Protein AF-A0A959P274-F1 (afdb_monomer_lite)

Foldseek 3Di:
DVVVVVVVVVVVVVVVVVPPPPPPPVPPPVPPDDPLPDDDDDDQDDDPDDPPPDDPVLVCVVVVLLVVLQVQLVVCSVVVHDNVVSVVSSLVSSLPDPSGDHPD

Secondary structure (DSSP, 8-state):
-HHHHHHHHHHHHHHHHTT-----------TT----S------S--SS--TTSS-HHHHHHHHHHHHHHHHHHHHHHHTT--HHHHHHHHHHHHHT-TTSSS--

Sequence (104 aa):
MTKFYLAIFLLSILLLTSCVKEIKNNDSVDSKNRVNEYALVIHGGAGNIYKGRYTEEQEKLYIDKLSEALNLGKEILASGGTSVDAVETVIRVLEDSPLFNAGK

Structure (mmCIF, N/CA/C/O backbone):
data_AF-A0A959P274-F1
#
_entry.id   AF-A0A959P274-F1
#
loop_
_atom_site.group_PDB
_atom_site.id
_atom_site.type_symbol
_atom_site.label_atom_id
_atom_site.label_alt_id
_atom_site.label_comp_id
_atom_site.label_asym_id
_atom_site.label_entity_id
_atom_site.label_seq_id
_atom_site.pdbx_PDB_ins_code
_atom_site.Cartn_x
_atom_site.Cartn_y
_atom_site.Cartn_z
_atom_site.occupancy
_atom_site.B_iso_or_equiv
_atom_site.auth_seq_id
_atom_site.auth_comp_id
_atom_site.auth_asym_id
_atom_site.auth_atom_id
_atom_site.pdbx_PDB_model_num
ATOM 1 N N . MET A 1 1 ? -41.710 23.401 59.866 1.00 70.94 1 MET A N 1
ATOM 2 C CA . MET A 1 1 ? -41.986 22.386 58.824 1.00 70.94 1 MET A CA 1
ATOM 3 C C . MET A 1 1 ? -41.427 22.834 57.471 1.00 70.94 1 MET A C 1
ATOM 5 O O . MET A 1 1 ? -40.468 22.236 57.016 1.00 70.94 1 MET A O 1
ATOM 9 N N . THR A 1 2 ? -41.895 23.938 56.879 1.00 73.56 2 THR A N 1
ATOM 10 C CA . THR A 1 2 ? -41.425 24.445 55.564 1.00 73.56 2 THR A CA 1
ATOM 11 C C . THR A 1 2 ? -39.925 24.768 55.488 1.00 73.56 2 THR A C 1
ATOM 13 O O . THR A 1 2 ? -39.268 24.404 54.519 1.00 73.56 2 THR A O 1
ATOM 16 N N . LYS A 1 3 ? -39.345 25.365 56.540 1.00 74.94 3 LYS A N 1
ATOM 17 C CA . LYS A 1 3 ? -37.896 25.650 56.619 1.00 74.94 3 LYS A CA 1
ATOM 18 C C . LYS A 1 3 ? -37.016 24.389 56.619 1.00 74.94 3 LYS A C 1
ATOM 20 O O . LYS A 1 3 ? -35.885 24.444 56.157 1.00 74.94 3 LYS A O 1
ATOM 25 N N . PHE A 1 4 ? -37.541 23.263 57.106 1.00 84.94 4 PHE A N 1
ATOM 26 C CA . PHE A 1 4 ? -36.825 21.984 57.136 1.00 84.94 4 PHE A CA 1
ATOM 27 C C . PHE A 1 4 ? -36.778 21.345 55.741 1.00 84.94 4 PHE A C 1
ATOM 29 O O . PHE A 1 4 ? -35.718 20.930 55.286 1.00 84.94 4 PHE A O 1
ATOM 36 N N . TYR A 1 5 ? -37.898 21.376 55.012 1.00 84.69 5 TYR A N 1
ATOM 37 C CA . TYR A 1 5 ? -37.948 20.917 53.620 1.00 84.69 5 TYR A CA 1
ATOM 38 C C . TYR A 1 5 ? -37.110 21.788 52.676 1.00 84.69 5 TYR A C 1
ATOM 40 O O . TYR A 1 5 ? -36.471 21.256 51.773 1.00 84.69 5 TYR A O 1
ATOM 48 N N . LEU A 1 6 ? -37.032 23.102 52.916 1.00 85.00 6 LEU A N 1
ATOM 49 C CA . LEU A 1 6 ? -36.171 23.997 52.134 1.00 85.00 6 LEU A CA 1
ATOM 50 C C . LEU A 1 6 ? -34.677 23.688 52.335 1.00 85.00 6 LEU A C 1
ATOM 52 O O . LEU A 1 6 ? -33.908 23.736 51.379 1.00 85.00 6 LEU A O 1
ATOM 56 N N . ALA A 1 7 ? -34.276 23.322 53.557 1.00 85.19 7 ALA A N 1
ATOM 57 C CA . ALA A 1 7 ? -32.906 22.907 53.855 1.00 85.19 7 ALA A CA 1
ATOM 58 C C . ALA A 1 7 ? -32.550 21.563 53.195 1.00 85.19 7 ALA A C 1
ATOM 60 O O . ALA A 1 7 ? -31.466 21.433 52.633 1.00 85.19 7 ALA A O 1
ATOM 61 N N . ILE A 1 8 ? -33.471 20.593 53.195 1.00 84.12 8 ILE A N 1
ATOM 62 C CA . ILE A 1 8 ? -33.285 19.306 52.500 1.00 84.12 8 ILE A CA 1
ATOM 63 C C . ILE A 1 8 ? -33.194 19.513 50.984 1.00 84.12 8 ILE A C 1
ATOM 65 O O . ILE A 1 8 ? -32.337 18.921 50.331 1.00 84.12 8 ILE A O 1
ATOM 69 N N . PHE A 1 9 ? -34.028 20.393 50.424 1.00 86.88 9 PHE A N 1
ATOM 70 C CA . PHE A 1 9 ? -33.996 20.722 49.001 1.00 86.88 9 PHE A CA 1
ATOM 71 C C . PHE A 1 9 ? -32.671 21.395 48.602 1.00 86.88 9 PHE A C 1
ATOM 73 O O . PHE A 1 9 ? -32.027 20.960 47.649 1.00 86.88 9 PHE A O 1
ATOM 80 N N . LEU A 1 10 ? -32.191 22.372 49.380 1.00 86.06 10 LEU A N 1
ATOM 81 C CA . LEU A 1 10 ? -30.884 23.008 49.156 1.00 86.06 10 LEU A CA 1
ATOM 82 C C . LEU A 1 10 ? -29.710 22.025 49.301 1.00 86.06 10 LEU A C 1
ATOM 84 O O . LEU A 1 10 ? -28.776 22.072 48.502 1.00 86.06 10 LEU A O 1
ATOM 88 N N . LEU A 1 11 ? -29.772 21.097 50.262 1.00 83.81 11 LEU A N 1
ATOM 89 C CA . LEU A 1 11 ? -28.753 20.059 50.445 1.00 83.81 11 LEU A CA 1
ATOM 90 C C . LEU A 1 11 ? -28.744 19.052 49.283 1.00 83.81 11 LEU A C 1
ATOM 92 O O . LEU A 1 11 ? -27.678 18.622 48.851 1.00 83.81 11 LEU A O 1
ATOM 96 N N . SER A 1 12 ? -29.916 18.722 48.729 1.00 80.12 12 SER A N 1
ATOM 97 C CA . SER A 1 12 ? -30.028 17.848 47.554 1.00 80.12 12 SER A CA 1
ATOM 98 C C . SER A 1 12 ? -29.451 18.486 46.286 1.00 80.12 12 SER A C 1
ATOM 100 O O . SER A 1 12 ? -28.757 17.814 45.528 1.00 80.12 12 SER A O 1
ATOM 102 N N . ILE A 1 13 ? -29.641 19.797 46.097 1.00 81.56 13 ILE A N 1
ATOM 103 C CA . ILE A 1 13 ? -29.039 20.551 44.987 1.00 81.56 13 ILE A CA 1
ATOM 104 C C . ILE A 1 13 ? -27.512 20.587 45.129 1.00 81.56 13 ILE A C 1
ATOM 106 O O . ILE A 1 13 ? -26.806 20.378 44.146 1.00 81.56 13 ILE A O 1
ATOM 110 N N . LEU A 1 14 ? -26.997 20.779 46.349 1.00 78.12 14 LEU A N 1
ATOM 111 C CA . LEU A 1 14 ? -25.557 20.786 46.629 1.00 78.12 14 LEU A CA 1
ATOM 112 C C . LEU A 1 14 ? -24.895 19.413 46.392 1.00 78.12 14 LEU A C 1
ATOM 114 O O . LEU A 1 14 ? -23.756 19.341 45.937 1.00 78.12 14 LEU A O 1
ATOM 118 N N . LEU A 1 15 ? -25.611 18.315 46.662 1.00 74.69 15 LEU A N 1
ATOM 119 C CA . LEU A 1 15 ? -25.141 16.954 46.373 1.00 74.69 15 LEU A CA 1
ATOM 120 C C . LEU A 1 15 ? -25.151 16.639 44.867 1.00 74.69 15 LEU A C 1
ATOM 122 O O . LEU A 1 15 ? -24.263 15.936 44.386 1.00 74.69 15 LEU A O 1
ATOM 126 N N . LEU A 1 16 ? -26.112 17.185 44.115 1.00 70.50 16 LEU A N 1
ATOM 127 C CA . LEU A 1 16 ? -26.208 16.998 42.662 1.00 70.50 16 LEU A CA 1
ATOM 128 C C . LEU A 1 16 ? -25.146 17.796 41.885 1.00 70.50 16 LEU A C 1
ATOM 130 O O . LEU A 1 16 ? -24.667 17.321 40.857 1.00 70.50 16 LEU A O 1
ATOM 134 N N . THR A 1 17 ? -24.715 18.963 42.375 1.00 64.12 17 THR A N 1
ATOM 135 C CA . THR A 1 17 ? -23.646 19.750 41.727 1.00 64.12 17 THR A CA 1
ATOM 136 C C . THR A 1 17 ? -22.248 19.175 41.955 1.00 64.12 17 THR A C 1
ATOM 138 O O . THR A 1 17 ? -21.367 19.366 41.118 1.00 64.12 17 THR A O 1
ATOM 141 N N . SER A 1 18 ? -22.039 18.392 43.019 1.00 58.34 18 SER A N 1
ATOM 142 C CA . SER A 1 18 ? -20.754 17.730 43.291 1.00 58.34 18 SER A CA 1
ATOM 143 C C . SER A 1 18 ? -20.440 16.552 42.348 1.00 58.34 18 SER A C 1
ATOM 145 O O . SER A 1 18 ? -19.341 16.000 42.422 1.00 58.34 18 SER A O 1
ATOM 147 N N . CYS A 1 19 ? -21.369 16.160 41.464 1.00 54.59 19 CYS A N 1
ATOM 148 C CA . CYS A 1 19 ? -21.150 15.115 40.454 1.00 54.59 19 CYS A CA 1
ATOM 149 C C . CYS A 1 19 ? -20.686 15.640 39.087 1.00 54.59 19 CYS A C 1
ATOM 151 O O . CYS A 1 19 ? -20.354 14.829 38.222 1.00 54.59 19 CYS A O 1
ATOM 153 N N . VAL A 1 20 ? -20.553 16.956 38.886 1.00 59.88 20 VAL A N 1
ATOM 154 C CA . VAL A 1 20 ? -19.7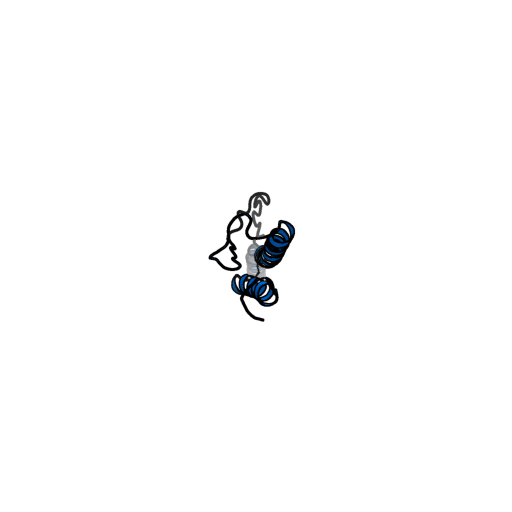42 17.475 37.771 1.00 59.88 20 VAL A CA 1
ATOM 155 C C . VAL 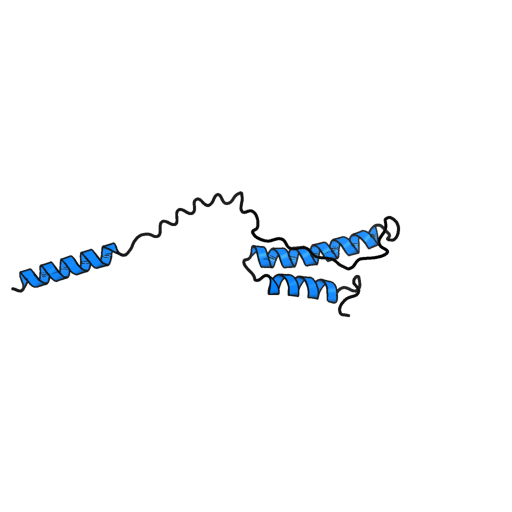A 1 20 ? -18.281 17.431 38.210 1.00 59.88 20 VAL A C 1
ATOM 157 O O . VAL A 1 20 ? -17.647 18.432 38.533 1.00 59.88 20 VAL A O 1
ATOM 160 N N . LYS A 1 21 ? -17.751 16.210 38.293 1.00 53.22 21 LYS A N 1
ATOM 161 C CA . LYS A 1 21 ? -16.316 15.978 38.354 1.00 53.22 21 LYS A CA 1
ATOM 162 C C . LYS A 1 21 ? -15.764 16.437 37.011 1.00 53.22 21 LYS A C 1
ATOM 164 O O . LYS A 1 21 ? -16.091 15.840 35.988 1.00 53.22 21 LYS A O 1
ATOM 169 N N . GLU A 1 22 ? -14.964 17.504 37.010 1.00 51.38 22 GLU A N 1
ATOM 170 C CA . GLU A 1 22 ? -14.086 17.793 35.880 1.00 51.38 22 GLU A CA 1
ATOM 171 C C . GLU A 1 22 ? -13.356 16.497 35.539 1.00 51.38 22 GLU A C 1
ATOM 173 O O . GLU A 1 22 ? -12.581 15.964 36.342 1.00 51.38 22 GLU A O 1
ATOM 178 N N . ILE A 1 23 ? -13.602 15.991 34.336 1.00 56.28 23 ILE A N 1
ATOM 179 C CA . ILE A 1 23 ? -12.669 15.097 33.678 1.00 56.28 23 ILE A CA 1
ATOM 180 C C . ILE A 1 23 ? -11.450 15.974 33.373 1.00 56.28 23 ILE A C 1
ATOM 182 O O . ILE A 1 23 ? -11.282 16.482 32.269 1.00 56.28 23 ILE A O 1
ATOM 186 N N . LYS A 1 24 ? -10.595 16.198 34.378 1.00 45.50 24 LYS A N 1
ATOM 187 C CA . LYS A 1 24 ? -9.188 16.477 34.123 1.00 45.50 24 LYS A CA 1
ATOM 188 C C . LYS A 1 24 ? -8.622 15.177 33.582 1.00 45.50 24 LYS A C 1
ATOM 190 O O . LYS A 1 24 ? -8.050 14.381 34.326 1.00 45.50 24 LYS A O 1
ATOM 195 N N . ASN A 1 25 ? -8.851 14.947 32.291 1.00 44.12 25 ASN A N 1
ATOM 196 C CA . ASN A 1 25 ? -7.981 14.084 31.525 1.00 44.12 25 ASN A CA 1
ATOM 197 C C . ASN A 1 25 ? -6.598 14.683 31.709 1.00 44.12 25 ASN A C 1
ATOM 199 O O . ASN A 1 25 ? -6.301 15.784 31.242 1.00 44.12 25 ASN A O 1
ATOM 203 N N . ASN A 1 26 ? -5.786 13.990 32.493 1.00 47.53 26 ASN A N 1
ATOM 204 C CA . ASN A 1 26 ? -4.375 14.268 32.621 1.00 47.53 26 ASN A CA 1
ATOM 205 C C . ASN A 1 26 ? -3.714 13.773 31.325 1.00 47.53 26 ASN A C 1
ATOM 207 O O . ASN A 1 26 ? -2.886 12.870 31.335 1.00 47.53 26 ASN A O 1
ATOM 211 N N . ASP A 1 27 ? -4.134 14.348 30.196 1.00 53.84 27 ASP A N 1
ATOM 212 C CA . ASP A 1 27 ? -3.564 14.138 28.873 1.00 53.84 27 ASP A CA 1
ATOM 213 C C . ASP A 1 27 ? -2.316 15.014 28.747 1.00 53.84 27 ASP A C 1
ATOM 215 O O . ASP A 1 27 ? -2.122 15.747 27.784 1.00 53.84 27 ASP A O 1
ATOM 219 N N . SER A 1 28 ? -1.400 14.899 29.705 1.00 53.06 28 SER A N 1
ATOM 220 C CA . SER A 1 28 ? 0.013 14.988 29.365 1.00 53.06 28 SER A CA 1
ATOM 221 C C . SER A 1 28 ? 0.433 13.635 28.789 1.00 53.06 28 SER A C 1
ATOM 223 O O . SER A 1 28 ? 1.335 12.973 29.300 1.00 53.06 28 SER A O 1
ATOM 225 N N . VAL A 1 29 ? -0.267 13.194 27.740 1.00 51.25 29 VAL A N 1
ATOM 226 C CA . VAL A 1 29 ? 0.282 12.225 26.803 1.00 51.25 29 VAL A CA 1
ATOM 227 C C . VAL A 1 29 ? 1.309 13.018 26.024 1.00 51.25 29 VAL A C 1
ATOM 229 O O . VAL A 1 29 ? 0.973 13.852 25.183 1.00 51.25 29 VAL A O 1
ATOM 232 N N . ASP A 1 30 ? 2.565 12.804 26.392 1.00 54.19 30 ASP A N 1
ATOM 233 C CA . ASP A 1 30 ? 3.737 13.184 25.627 1.00 54.19 30 ASP A CA 1
ATOM 234 C C . ASP A 1 30 ? 3.506 12.843 24.143 1.00 54.19 30 ASP A C 1
ATOM 236 O O . ASP A 1 30 ? 3.634 11.699 23.704 1.00 54.19 30 ASP A O 1
ATOM 240 N N . SER A 1 31 ? 3.074 13.840 23.364 1.00 55.41 31 SER A N 1
ATOM 241 C CA . SER A 1 31 ? 2.666 13.655 21.965 1.00 55.41 31 SER A CA 1
ATOM 242 C C . SER A 1 31 ? 3.837 13.312 21.038 1.00 55.41 31 SER A C 1
ATOM 244 O O . SER A 1 31 ? 3.643 13.150 19.835 1.00 55.41 31 SER A O 1
ATOM 246 N N . LYS A 1 32 ? 5.055 13.178 21.581 1.00 55.81 32 LYS A N 1
ATOM 247 C CA . LYS A 1 32 ? 6.268 12.910 20.811 1.00 55.81 32 LYS A CA 1
ATOM 248 C C . LYS A 1 32 ? 6.658 11.442 20.691 1.00 55.81 32 LYS A C 1
ATOM 250 O O . LYS A 1 32 ? 7.592 11.166 19.944 1.00 55.81 32 LYS A O 1
ATOM 255 N N . ASN A 1 33 ? 5.968 10.502 21.341 1.00 53.16 33 ASN A N 1
ATOM 256 C CA . ASN A 1 33 ? 6.313 9.086 21.189 1.00 53.16 33 ASN A CA 1
ATOM 257 C C . ASN A 1 33 ? 5.105 8.145 21.269 1.00 53.16 33 ASN A C 1
ATOM 259 O O . ASN A 1 33 ? 5.057 7.236 22.097 1.00 53.16 33 ASN A O 1
ATOM 263 N N . ARG A 1 34 ? 4.112 8.338 20.392 1.00 60.84 34 ARG A N 1
ATOM 264 C CA . ARG A 1 34 ? 3.196 7.234 20.093 1.00 60.84 34 ARG A CA 1
ATOM 265 C C . ARG A 1 34 ? 3.937 6.262 19.185 1.00 60.84 34 ARG A C 1
ATOM 267 O O . ARG A 1 34 ? 4.067 6.503 17.987 1.00 60.84 34 ARG A O 1
ATOM 274 N N . VAL A 1 35 ? 4.433 5.170 19.760 1.00 64.19 35 VAL A N 1
ATOM 275 C CA . VAL A 1 35 ? 4.670 3.952 18.983 1.00 64.19 35 VAL A CA 1
ATOM 276 C C . VAL A 1 35 ? 3.340 3.655 18.295 1.00 64.19 35 VAL A C 1
ATOM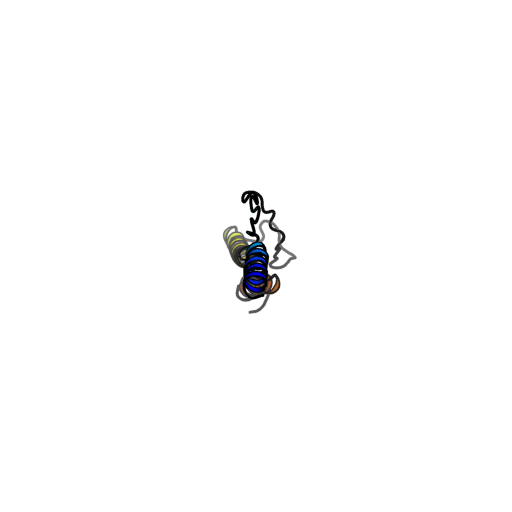 278 O O . VAL A 1 35 ? 2.330 3.509 18.981 1.00 64.19 35 VAL A O 1
ATOM 281 N N . ASN A 1 36 ? 3.303 3.665 16.960 1.00 66.88 36 ASN A N 1
ATOM 282 C CA . ASN A 1 36 ? 2.100 3.240 16.251 1.00 66.88 36 ASN A CA 1
ATOM 283 C C . ASN A 1 36 ? 1.765 1.832 16.756 1.00 66.88 36 ASN A C 1
ATOM 285 O O . ASN A 1 36 ? 2.599 0.936 16.646 1.00 66.88 36 ASN A O 1
ATOM 289 N N . GLU A 1 37 ? 0.573 1.628 17.318 1.00 85.75 37 GLU A N 1
ATOM 290 C CA . GLU A 1 37 ? 0.156 0.326 17.866 1.00 85.75 37 GLU A CA 1
ATOM 291 C C . GLU A 1 37 ? -0.074 -0.738 16.776 1.00 85.75 37 GLU A C 1
ATOM 293 O O . GLU A 1 37 ? -0.566 -1.831 17.045 1.00 85.75 37 GLU A O 1
ATOM 298 N N . TYR A 1 38 ? 0.276 -0.429 15.528 1.00 92.62 38 TYR A N 1
ATOM 299 C CA . TYR A 1 38 ? 0.049 -1.267 14.370 1.00 92.62 38 TYR A CA 1
ATOM 300 C C . TYR A 1 38 ? 1.311 -1.395 13.516 1.00 92.62 38 TYR A C 1
ATOM 302 O O . TYR A 1 38 ? 2.127 -0.478 13.397 1.00 92.62 38 TYR A O 1
ATOM 310 N N . ALA A 1 39 ? 1.413 -2.541 12.850 1.00 95.25 39 ALA A N 1
ATOM 311 C CA . ALA A 1 39 ? 2.325 -2.769 11.745 1.00 95.25 39 ALA A CA 1
ATOM 312 C C . ALA A 1 39 ? 1.498 -3.106 10.502 1.00 95.25 39 ALA A C 1
ATOM 314 O O . ALA A 1 39 ? 0.605 -3.950 10.559 1.00 95.25 39 ALA A O 1
ATOM 315 N N . LEU A 1 40 ? 1.808 -2.453 9.384 1.00 97.00 40 LEU A N 1
ATOM 316 C CA . LEU A 1 40 ? 1.238 -2.761 8.078 1.00 97.00 40 LEU A CA 1
ATOM 317 C C . LEU A 1 40 ? 2.375 -3.183 7.151 1.00 97.00 40 LEU A C 1
ATOM 319 O O . LEU A 1 40 ? 3.328 -2.432 6.947 1.00 97.00 40 LEU A O 1
ATOM 323 N N . VAL A 1 41 ? 2.271 -4.395 6.612 1.00 97.94 41 VAL A N 1
ATOM 324 C CA . VAL A 1 41 ? 3.240 -4.978 5.680 1.00 97.94 41 VAL A CA 1
ATOM 325 C C . VAL A 1 41 ? 2.495 -5.375 4.416 1.00 97.94 41 VAL A C 1
ATOM 327 O O . VAL A 1 41 ? 1.403 -5.933 4.494 1.00 97.94 41 VAL A O 1
ATOM 330 N N . ILE A 1 42 ? 3.089 -5.091 3.260 1.00 98.31 42 ILE A N 1
ATOM 331 C CA . ILE A 1 42 ? 2.517 -5.394 1.946 1.00 98.31 42 ILE A CA 1
ATOM 332 C C . ILE A 1 42 ? 3.543 -6.155 1.100 1.00 98.31 42 ILE A C 1
ATOM 334 O O . ILE A 1 42 ? 4.749 -6.010 1.308 1.00 98.31 42 ILE A O 1
ATOM 338 N N . HIS A 1 43 ? 3.085 -6.939 0.126 1.00 97.19 43 HIS A N 1
ATOM 339 C CA . HIS A 1 43 ? 3.948 -7.535 -0.893 1.00 97.19 43 HIS A CA 1
ATOM 340 C C . HIS A 1 43 ? 3.248 -7.538 -2.255 1.00 97.19 43 HIS A C 1
ATOM 342 O O . HIS A 1 43 ? 2.039 -7.724 -2.334 1.00 97.19 43 HIS A O 1
ATOM 348 N N . GLY A 1 44 ? 4.022 -7.388 -3.332 1.00 95.12 44 GLY A N 1
ATOM 349 C CA . GLY A 1 44 ? 3.532 -7.487 -4.716 1.00 95.12 44 GLY A CA 1
ATOM 350 C C . GLY A 1 44 ? 3.699 -8.875 -5.349 1.00 95.12 44 GLY A C 1
ATOM 351 O O . GLY A 1 44 ? 3.451 -9.041 -6.538 1.00 95.12 44 GLY A O 1
ATOM 352 N N . GLY A 1 45 ? 4.177 -9.860 -4.581 1.00 93.81 45 GLY A N 1
ATOM 353 C CA . GLY A 1 45 ? 4.516 -11.206 -5.056 1.00 93.81 45 GLY A CA 1
ATOM 354 C C . GLY A 1 45 ? 5.963 -11.585 -4.727 1.00 93.81 45 GLY A C 1
ATOM 355 O O . GLY A 1 45 ? 6.744 -10.758 -4.262 1.00 93.81 45 GLY A O 1
ATOM 356 N N . ALA A 1 46 ? 6.315 -12.848 -4.952 1.00 93.25 46 ALA A N 1
ATOM 357 C CA . ALA A 1 46 ? 7.653 -13.392 -4.724 1.00 93.25 46 ALA A CA 1
ATOM 358 C C . ALA A 1 46 ? 8.058 -14.310 -5.889 1.00 93.25 46 ALA A C 1
ATOM 360 O O . ALA A 1 46 ? 7.231 -14.655 -6.732 1.00 93.25 46 ALA A O 1
ATOM 361 N N . GLY A 1 47 ? 9.327 -14.720 -5.940 1.00 91.56 47 GLY A N 1
ATOM 362 C CA . GLY A 1 47 ? 9.823 -15.670 -6.936 1.00 91.56 47 GLY A CA 1
ATOM 363 C C . GLY A 1 47 ? 11.100 -15.185 -7.601 1.00 91.56 47 GLY A C 1
ATOM 364 O O . GLY A 1 47 ? 12.064 -14.848 -6.923 1.00 91.56 47 GLY A O 1
ATOM 365 N N . ASN A 1 48 ? 11.115 -15.163 -8.933 1.00 86.94 48 ASN A N 1
ATOM 366 C CA . ASN A 1 48 ? 12.312 -14.915 -9.735 1.00 86.94 48 ASN A CA 1
ATOM 367 C C . ASN A 1 48 ? 12.746 -13.429 -9.747 1.00 86.94 48 ASN A C 1
ATOM 369 O O . ASN A 1 48 ? 12.985 -12.874 -10.809 1.00 86.94 48 ASN A O 1
ATOM 373 N N . ILE A 1 49 ? 12.807 -12.759 -8.596 1.00 89.31 49 ILE A N 1
ATOM 374 C CA . ILE A 1 49 ? 13.200 -11.351 -8.438 1.00 89.31 49 ILE A CA 1
ATOM 375 C C . ILE A 1 49 ? 14.652 -11.313 -7.947 1.00 89.31 49 ILE A C 1
ATOM 377 O O . ILE A 1 49 ? 14.946 -11.757 -6.841 1.00 89.31 49 ILE A O 1
ATOM 381 N N . TYR A 1 50 ? 15.565 -10.797 -8.770 1.00 89.94 50 TYR A N 1
ATOM 382 C CA . TYR A 1 50 ? 16.987 -10.661 -8.447 1.00 89.94 50 TYR A CA 1
ATOM 383 C C . TYR A 1 50 ? 17.570 -9.397 -9.087 1.00 89.94 50 TYR A C 1
ATOM 385 O O . TYR A 1 50 ? 17.040 -8.883 -10.075 1.00 89.94 50 TYR A O 1
ATOM 393 N N . LYS A 1 51 ? 18.674 -8.899 -8.523 1.00 88.31 51 LYS A N 1
ATOM 394 C CA . LYS A 1 51 ? 19.343 -7.676 -8.984 1.00 88.31 51 LYS A CA 1
ATOM 395 C C . LYS A 1 51 ? 19.748 -7.796 -10.457 1.00 88.31 51 LYS A C 1
ATOM 397 O O . LYS A 1 51 ? 20.395 -8.767 -10.838 1.00 88.31 51 LYS A O 1
ATOM 402 N N . GLY A 1 52 ? 19.381 -6.803 -11.266 1.00 90.81 52 GLY A N 1
ATOM 403 C CA . GLY A 1 52 ? 19.656 -6.778 -12.708 1.00 90.81 52 GLY A CA 1
ATOM 404 C C . GLY A 1 52 ? 18.602 -7.468 -13.582 1.00 90.81 52 GLY A C 1
ATOM 405 O O . GLY A 1 52 ? 18.749 -7.477 -14.800 1.00 90.81 52 GLY A O 1
ATOM 406 N N . ARG A 1 53 ? 17.532 -8.028 -12.998 1.00 91.06 53 ARG A N 1
ATOM 407 C CA . ARG A 1 53 ? 16.355 -8.478 -13.763 1.00 91.06 53 ARG A CA 1
ATOM 408 C C . ARG A 1 53 ? 15.569 -7.310 -14.359 1.00 91.06 53 ARG A C 1
ATOM 410 O O . ARG A 1 53 ? 15.009 -7.447 -15.441 1.00 91.06 53 ARG A O 1
ATOM 417 N N . TYR A 1 54 ? 15.487 -6.213 -13.619 1.00 94.25 54 TYR A N 1
ATOM 418 C CA . TYR A 1 54 ? 14.741 -5.018 -13.982 1.00 94.25 54 TYR A CA 1
ATOM 419 C C . TYR A 1 54 ? 15.713 -3.889 -14.319 1.00 94.25 54 TYR A C 1
ATOM 421 O O . TYR A 1 54 ? 16.823 -3.836 -13.784 1.00 94.25 54 TYR A O 1
ATOM 429 N N . THR A 1 55 ? 15.295 -2.986 -15.202 1.00 96.88 55 THR A N 1
ATOM 430 C CA . THR A 1 55 ? 15.969 -1.691 -15.339 1.00 96.88 55 THR A CA 1
ATOM 431 C C . THR A 1 55 ? 15.708 -0.841 -14.095 1.00 96.88 55 THR A C 1
ATOM 433 O O . THR A 1 55 ? 14.713 -1.046 -13.400 1.00 96.88 55 THR A O 1
ATOM 43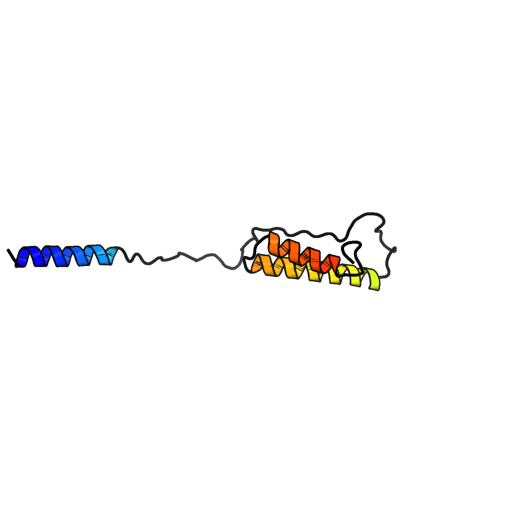6 N N . GLU A 1 56 ? 16.559 0.151 -13.827 1.00 96.19 56 GLU A N 1
ATOM 437 C CA . GLU A 1 56 ? 16.352 1.081 -12.705 1.00 96.19 56 GLU A CA 1
ATOM 438 C C . GLU A 1 56 ? 14.979 1.771 -12.777 1.00 96.19 56 GLU A C 1
ATOM 440 O O . GLU A 1 56 ? 14.306 1.940 -11.763 1.00 96.19 56 GLU A O 1
ATOM 445 N N . GLU A 1 57 ? 14.521 2.106 -13.986 1.00 97.19 57 GLU A N 1
ATOM 446 C CA . GLU A 1 57 ? 13.195 2.684 -14.219 1.00 97.19 57 GLU A CA 1
ATOM 447 C C . GLU A 1 57 ? 12.070 1.718 -13.834 1.00 97.19 57 GLU A C 1
ATOM 449 O O . GLU A 1 57 ? 11.119 2.113 -13.162 1.00 97.19 57 GLU A O 1
ATOM 454 N N . GLN A 1 58 ? 12.181 0.440 -14.211 1.00 96.19 58 GLN A N 1
ATOM 455 C CA . GLN A 1 58 ? 11.203 -0.581 -13.833 1.00 96.19 58 GLN A CA 1
ATOM 456 C C . GLN A 1 58 ? 11.188 -0.802 -12.318 1.00 96.19 58 GLN A C 1
ATOM 458 O O . GLN A 1 58 ? 10.111 -0.813 -11.725 1.00 96.19 58 GLN A O 1
ATOM 463 N N . GLU A 1 59 ? 12.356 -0.932 -11.678 1.00 96.00 59 GLU A N 1
ATOM 464 C CA . GLU A 1 59 ? 12.445 -1.058 -10.216 1.00 96.00 59 GLU A CA 1
ATOM 465 C C . GLU A 1 59 ? 11.783 0.135 -9.526 1.00 96.00 59 GLU A C 1
ATOM 467 O O . GLU A 1 59 ? 10.987 -0.045 -8.601 1.00 96.00 59 GLU A O 1
ATOM 472 N N . LYS A 1 60 ? 12.036 1.350 -10.026 1.00 97.12 60 LYS A N 1
ATOM 473 C CA . LYS A 1 60 ? 11.415 2.564 -9.504 1.00 97.12 60 LYS A CA 1
ATOM 474 C C . LYS A 1 60 ? 9.889 2.515 -9.610 1.00 97.12 60 LYS A C 1
ATOM 476 O O . LYS A 1 60 ? 9.226 2.818 -8.626 1.00 97.12 60 LYS A O 1
ATOM 481 N N . LEU A 1 61 ? 9.327 2.083 -10.742 1.00 98.00 61 LEU A N 1
ATOM 482 C CA . LEU A 1 61 ? 7.871 1.951 -10.906 1.00 98.00 61 LEU A CA 1
ATOM 483 C C . LEU A 1 61 ? 7.253 0.997 -9.870 1.00 98.00 61 LEU A C 1
ATOM 485 O O . LEU A 1 61 ? 6.219 1.316 -9.280 1.00 98.00 61 LEU A O 1
ATOM 489 N N . TYR A 1 62 ? 7.898 -0.146 -9.612 1.00 97.38 62 TYR A N 1
ATOM 490 C CA . TYR A 1 62 ? 7.453 -1.098 -8.589 1.00 97.38 62 TYR A CA 1
ATOM 491 C C . TYR A 1 62 ? 7.508 -0.499 -7.178 1.00 97.38 62 TYR A C 1
ATOM 493 O O . TYR A 1 62 ? 6.540 -0.611 -6.422 1.00 97.38 62 TYR A O 1
ATOM 501 N N . ILE A 1 63 ? 8.621 0.149 -6.821 1.00 97.44 63 ILE A N 1
ATOM 502 C CA . ILE A 1 63 ? 8.802 0.768 -5.501 1.00 97.44 63 ILE A CA 1
ATOM 503 C C . ILE A 1 63 ? 7.836 1.934 -5.292 1.00 97.44 63 ILE A C 1
ATOM 505 O O . ILE A 1 63 ? 7.237 2.033 -4.219 1.00 97.44 63 ILE A O 1
ATOM 509 N N . ASP A 1 64 ? 7.644 2.783 -6.300 1.00 98.56 64 ASP A N 1
ATOM 510 C CA . ASP A 1 64 ? 6.716 3.911 -6.239 1.00 98.56 64 ASP A CA 1
ATOM 511 C C . ASP A 1 64 ? 5.286 3.410 -5.989 1.00 98.56 64 ASP A C 1
ATOM 513 O O . ASP A 1 64 ? 4.611 3.897 -5.082 1.00 98.56 64 ASP A O 1
ATOM 517 N N . LYS A 1 65 ? 4.838 2.384 -6.729 1.00 98.56 65 LYS A N 1
ATOM 518 C CA . LYS A 1 65 ? 3.475 1.854 -6.584 1.00 98.56 65 LYS A CA 1
ATOM 519 C C . LYS A 1 65 ? 3.256 1.116 -5.258 1.00 98.56 65 LYS A C 1
ATOM 521 O O . LYS A 1 65 ? 2.204 1.280 -4.642 1.00 98.56 65 LYS A O 1
ATOM 526 N N . LEU A 1 66 ? 4.242 0.353 -4.774 1.00 98.62 66 LEU A N 1
ATOM 527 C CA . LEU A 1 66 ? 4.189 -0.235 -3.426 1.00 98.62 66 LEU A CA 1
ATOM 528 C C . LEU A 1 66 ? 4.133 0.857 -2.349 1.00 98.62 66 LEU A C 1
ATOM 530 O O . LEU A 1 66 ? 3.360 0.754 -1.399 1.00 98.62 66 LEU A O 1
ATOM 534 N N . SER A 1 67 ? 4.923 1.921 -2.505 1.00 98.69 67 SER A N 1
ATOM 535 C CA . SER A 1 67 ? 4.946 3.042 -1.559 1.00 98.69 67 SER A CA 1
ATOM 536 C C . SER A 1 67 ? 3.612 3.786 -1.528 1.00 98.69 67 SER A C 1
ATOM 538 O O . SER A 1 67 ? 3.134 4.123 -0.448 1.00 98.69 67 SER A O 1
ATOM 540 N N . GLU A 1 68 ? 2.990 4.007 -2.687 1.00 98.69 68 GLU A N 1
ATOM 541 C CA . GLU A 1 68 ? 1.645 4.581 -2.807 1.00 98.69 68 GLU A CA 1
ATOM 542 C C . GLU A 1 68 ? 0.613 3.748 -2.039 1.00 98.69 68 GLU A C 1
ATOM 544 O O . GLU A 1 68 ? -0.048 4.274 -1.143 1.00 98.69 68 GLU A O 1
ATOM 549 N N . ALA A 1 69 ? 0.531 2.442 -2.320 1.00 98.69 69 ALA A N 1
ATOM 550 C CA . ALA A 1 69 ? -0.408 1.548 -1.643 1.00 98.69 69 ALA A CA 1
ATOM 551 C C . ALA A 1 69 ? -0.183 1.541 -0.121 1.00 98.69 69 ALA A C 1
ATOM 553 O O . ALA A 1 69 ? -1.122 1.721 0.656 1.00 98.69 69 ALA A O 1
ATOM 554 N N . LEU A 1 70 ? 1.075 1.398 0.315 1.00 98.69 70 LEU A N 1
ATOM 555 C CA . LEU A 1 70 ? 1.436 1.373 1.733 1.00 98.69 70 LEU A CA 1
ATOM 556 C C . LEU A 1 70 ? 1.077 2.681 2.447 1.00 98.69 70 LEU A C 1
ATOM 558 O O . LEU A 1 70 ? 0.601 2.644 3.582 1.00 98.69 70 LEU A O 1
ATOM 562 N N . ASN A 1 71 ? 1.314 3.832 1.814 1.00 98.56 71 ASN A N 1
ATOM 563 C CA . ASN A 1 71 ? 1.019 5.129 2.417 1.00 98.56 71 ASN A CA 1
ATOM 564 C C . ASN A 1 71 ? -0.484 5.341 2.600 1.00 98.56 71 ASN A C 1
ATOM 566 O O . ASN A 1 71 ? -0.881 5.754 3.685 1.00 98.56 71 ASN A O 1
ATOM 570 N N . LEU A 1 72 ? -1.315 4.955 1.628 1.00 98.69 72 LEU A N 1
ATOM 571 C CA . LEU A 1 72 ? -2.775 5.028 1.764 1.00 98.69 72 LEU A CA 1
ATOM 572 C C . LEU A 1 72 ? -3.285 4.173 2.935 1.00 98.69 72 LEU A C 1
ATOM 574 O O . LEU A 1 72 ? -4.054 4.648 3.770 1.00 98.69 72 LEU A O 1
ATOM 578 N N . GLY A 1 73 ? -2.802 2.932 3.062 1.00 98.50 73 GLY A N 1
ATOM 579 C CA . GLY A 1 73 ? -3.156 2.078 4.202 1.00 98.50 73 GLY A CA 1
ATOM 580 C C . GLY A 1 73 ? -2.681 2.651 5.543 1.00 98.50 73 GLY A C 1
ATOM 581 O O . GLY A 1 73 ? -3.417 2.632 6.531 1.00 98.50 73 GLY A O 1
ATOM 582 N N . LYS A 1 74 ? -1.469 3.222 5.583 1.00 97.75 74 LYS A N 1
ATOM 583 C CA . LYS A 1 74 ? -0.941 3.903 6.777 1.00 97.75 74 LYS A CA 1
ATOM 584 C C . LYS A 1 74 ? -1.765 5.128 7.161 1.00 97.75 74 LYS A C 1
ATOM 586 O O . LYS A 1 74 ? -1.978 5.342 8.348 1.00 97.75 74 LYS A O 1
ATOM 591 N N . GLU A 1 75 ? -2.214 5.926 6.198 1.00 97.62 75 GLU A N 1
ATOM 592 C CA . GLU A 1 75 ? -3.038 7.113 6.448 1.00 97.62 75 GLU A CA 1
ATOM 593 C C . GLU A 1 75 ? -4.384 6.746 7.082 1.00 97.62 75 GLU A C 1
ATOM 595 O O . GLU A 1 75 ? -4.801 7.390 8.048 1.00 97.62 75 GLU A O 1
ATOM 600 N N . ILE A 1 76 ? -5.019 5.667 6.612 1.00 98.00 76 ILE A N 1
ATOM 601 C CA . ILE A 1 76 ? -6.259 5.138 7.200 1.00 98.00 76 ILE A CA 1
ATOM 602 C C . ILE A 1 76 ? -6.029 4.742 8.662 1.00 98.00 76 ILE A C 1
ATOM 604 O O . ILE A 1 76 ? -6.756 5.197 9.547 1.00 98.00 76 ILE A O 1
ATOM 608 N N . LEU A 1 77 ? -4.986 3.953 8.937 1.00 97.12 77 LEU A N 1
ATOM 609 C CA . LEU A 1 77 ? -4.669 3.501 10.298 1.00 97.12 77 LEU A CA 1
ATOM 610 C C . LEU A 1 77 ? -4.272 4.664 11.219 1.00 97.12 77 LEU A C 1
ATOM 612 O O . LEU A 1 77 ? -4.721 4.733 12.362 1.00 97.12 77 LEU A O 1
ATOM 616 N N . ALA A 1 78 ? -3.475 5.616 10.725 1.00 94.69 78 ALA A N 1
ATOM 617 C CA . ALA A 1 78 ? -3.089 6.817 11.468 1.00 94.69 78 ALA A CA 1
ATOM 618 C C . ALA A 1 78 ? -4.291 7.708 11.819 1.00 94.69 78 ALA A C 1
ATOM 620 O O . ALA A 1 78 ? -4.267 8.401 12.835 1.00 94.69 78 ALA A O 1
ATOM 621 N N . SER A 1 79 ? -5.347 7.657 11.005 1.00 95.06 79 SER A N 1
ATOM 622 C CA . SER A 1 79 ? -6.599 8.387 11.223 1.00 95.06 79 SER A CA 1
ATOM 623 C C . SER A 1 79 ? -7.594 7.637 12.122 1.00 95.06 79 SER A C 1
ATOM 625 O O . SER A 1 79 ? -8.710 8.112 12.322 1.00 95.06 79 SER A O 1
ATOM 627 N N . GLY A 1 80 ? -7.213 6.477 12.672 1.00 94.06 80 GLY A N 1
ATOM 628 C CA . GLY A 1 80 ? -8.082 5.641 13.508 1.00 94.06 80 GLY A CA 1
ATOM 629 C C . GLY A 1 80 ? -9.072 4.773 12.724 1.00 94.06 80 GLY A C 1
ATOM 630 O O . GLY A 1 80 ? -10.037 4.281 13.307 1.00 94.06 80 GLY A O 1
ATOM 631 N N . GLY A 1 81 ? -8.858 4.597 11.416 1.00 96.44 81 GLY A N 1
ATOM 632 C CA . GLY A 1 81 ? -9.628 3.680 10.577 1.00 96.44 81 GLY A CA 1
ATOM 633 C C . GLY A 1 81 ? -9.362 2.209 10.906 1.00 96.44 81 GLY A C 1
ATOM 634 O O . GLY A 1 81 ? -8.436 1.869 11.648 1.00 96.44 81 GLY A O 1
ATOM 635 N N . THR A 1 82 ? -10.185 1.313 10.359 1.00 97.88 82 THR A N 1
ATOM 636 C CA . THR A 1 82 ? -10.073 -0.117 10.670 1.00 97.88 82 THR A CA 1
ATOM 637 C C . THR A 1 82 ? -8.941 -0.788 9.890 1.00 97.88 82 THR A C 1
ATOM 639 O O . THR A 1 82 ? -8.534 -0.340 8.816 1.00 97.88 82 THR A O 1
ATOM 642 N N . SER A 1 83 ? -8.444 -1.913 10.411 1.00 98.06 83 SER A N 1
ATOM 643 C CA . SER A 1 83 ? -7.477 -2.750 9.692 1.00 98.06 83 SER A CA 1
ATOM 644 C C . SER A 1 83 ? -8.039 -3.304 8.383 1.00 98.06 83 SER A C 1
ATOM 646 O O . SER A 1 83 ? -7.292 -3.446 7.419 1.00 98.06 83 SER A O 1
ATOM 648 N N . VAL A 1 84 ? -9.344 -3.584 8.337 1.00 98.62 84 VAL A N 1
ATOM 649 C CA . VAL A 1 84 ? -10.029 -4.068 7.135 1.00 98.62 84 VAL A CA 1
ATOM 650 C C . VAL A 1 84 ? -10.018 -2.993 6.051 1.00 98.62 84 VAL A C 1
ATOM 652 O O . VAL A 1 84 ? -9.559 -3.276 4.949 1.00 98.62 84 VAL A O 1
ATOM 655 N N . ASP A 1 85 ? -10.406 -1.756 6.377 1.00 98.62 85 ASP A N 1
ATOM 656 C CA . ASP A 1 85 ? -10.418 -0.646 5.411 1.00 98.62 85 ASP A CA 1
ATOM 657 C C . ASP A 1 85 ? -9.014 -0.363 4.858 1.00 98.62 85 ASP A C 1
ATOM 659 O O . ASP A 1 85 ? -8.832 -0.139 3.657 1.00 98.62 85 ASP A O 1
ATOM 663 N N . ALA A 1 86 ? -8.001 -0.400 5.731 1.00 98.69 86 ALA A N 1
ATOM 664 C CA . ALA A 1 86 ? -6.612 -0.17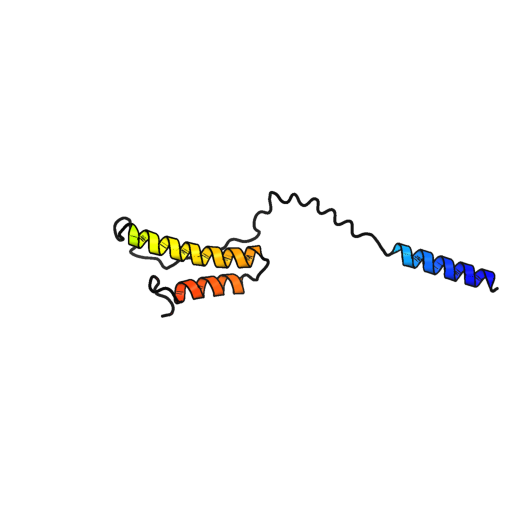7 5.345 1.00 98.69 86 ALA A CA 1
ATOM 665 C C . ALA A 1 86 ? -6.101 -1.260 4.383 1.00 98.69 86 ALA A C 1
ATOM 667 O O . ALA A 1 86 ? -5.496 -0.940 3.359 1.00 98.69 86 ALA A O 1
ATOM 668 N N . VAL A 1 87 ? -6.353 -2.538 4.691 1.00 98.56 87 VAL A N 1
ATOM 669 C CA . VAL A 1 87 ? -5.913 -3.667 3.857 1.00 98.56 87 VAL A CA 1
ATOM 670 C C . VAL A 1 87 ? -6.685 -3.720 2.539 1.00 98.56 87 VAL A C 1
ATOM 672 O O . VAL A 1 87 ? -6.065 -3.910 1.496 1.00 98.56 87 VAL A O 1
ATOM 675 N N . GLU A 1 88 ? -8.001 -3.501 2.551 1.00 98.62 88 GLU A N 1
ATOM 676 C CA . GLU A 1 88 ? -8.807 -3.459 1.325 1.00 98.62 88 GLU A CA 1
ATOM 677 C C . GLU A 1 88 ? -8.329 -2.341 0.389 1.00 98.62 88 GLU A C 1
ATOM 679 O O . GLU A 1 88 ? -8.127 -2.572 -0.804 1.00 98.62 88 GLU A O 1
ATOM 684 N N . THR A 1 89 ? -8.073 -1.147 0.933 1.00 98.75 89 THR A N 1
ATOM 685 C CA . THR A 1 89 ? -7.564 -0.009 0.153 1.00 98.75 89 THR A CA 1
ATOM 686 C C . THR A 1 89 ? -6.218 -0.331 -0.491 1.00 98.75 89 THR A C 1
ATOM 688 O O . THR A 1 89 ? -6.036 -0.100 -1.685 1.00 98.75 89 THR A O 1
ATOM 691 N N . VAL A 1 90 ? -5.285 -0.909 0.275 1.00 98.75 90 VAL A N 1
ATOM 692 C CA . VAL A 1 90 ? -3.983 -1.361 -0.239 1.00 98.75 90 VAL A CA 1
ATOM 693 C C . VAL A 1 90 ? -4.166 -2.370 -1.373 1.00 98.75 90 VAL A C 1
ATOM 695 O O . VAL A 1 90 ? -3.556 -2.210 -2.428 1.00 98.75 90 VAL A O 1
ATOM 698 N N . ILE A 1 91 ? -4.992 -3.403 -1.169 1.00 98.19 91 ILE A N 1
ATOM 699 C CA . ILE A 1 91 ? -5.184 -4.483 -2.145 1.00 98.19 91 ILE A CA 1
ATOM 700 C C . ILE A 1 91 ? -5.757 -3.930 -3.447 1.00 98.19 91 ILE A C 1
ATOM 702 O O . ILE A 1 91 ? -5.202 -4.218 -4.501 1.00 98.19 91 ILE A O 1
ATOM 706 N N . ARG A 1 92 ? -6.777 -3.067 -3.388 1.00 98.38 92 ARG A N 1
ATOM 707 C CA . ARG A 1 92 ? -7.380 -2.464 -4.587 1.00 98.38 92 ARG A CA 1
ATOM 708 C C . ARG A 1 92 ? -6.370 -1.675 -5.420 1.00 98.38 92 ARG A C 1
ATOM 710 O O . ARG A 1 92 ? -6.363 -1.794 -6.639 1.00 98.38 92 ARG A O 1
ATOM 717 N N . VAL A 1 93 ? -5.472 -0.920 -4.779 1.00 98.31 93 VAL A N 1
ATOM 718 C CA . VAL A 1 93 ? -4.396 -0.192 -5.484 1.00 98.31 93 VAL A CA 1
ATOM 719 C C . VAL A 1 93 ? -3.444 -1.152 -6.202 1.00 98.31 93 VAL A C 1
ATOM 721 O O . VAL A 1 93 ? -2.991 -0.856 -7.310 1.00 98.31 93 VAL A O 1
ATOM 724 N N . LEU A 1 94 ? -3.128 -2.293 -5.582 1.00 98.19 94 LEU A N 1
ATOM 725 C CA . LEU A 1 94 ? -2.268 -3.307 -6.191 1.00 98.19 94 LEU A CA 1
ATOM 726 C C . LEU A 1 94 ? -2.992 -4.083 -7.305 1.00 98.19 94 LEU A C 1
ATOM 728 O O . LEU A 1 94 ? -2.371 -4.340 -8.330 1.00 98.19 94 LEU A O 1
ATOM 732 N N . GLU A 1 95 ? -4.279 -4.397 -7.141 1.00 98.25 95 GLU A N 1
ATOM 733 C CA . GLU A 1 95 ? -5.125 -5.080 -8.136 1.00 98.25 95 GLU A CA 1
ATOM 734 C C . GLU A 1 95 ? -5.418 -4.229 -9.381 1.00 98.25 95 GLU A C 1
ATOM 736 O O . GLU A 1 95 ? -5.549 -4.754 -10.485 1.00 98.25 95 GLU A O 1
ATOM 741 N N . ASP A 1 96 ? -5.531 -2.908 -9.223 1.00 98.06 96 ASP A N 1
ATOM 742 C CA . ASP A 1 96 ? -5.740 -1.986 -10.344 1.00 98.06 96 ASP A CA 1
ATOM 743 C C . ASP A 1 96 ? -4.436 -1.658 -11.099 1.00 98.06 96 ASP A C 1
ATOM 745 O O . ASP A 1 96 ? -4.468 -1.033 -12.165 1.00 98.06 96 ASP A O 1
ATOM 749 N N . SER A 1 97 ? -3.273 -2.049 -10.565 1.00 97.62 97 SER A N 1
ATOM 750 C CA . SER A 1 97 ? -1.979 -1.769 -11.182 1.00 97.62 97 SER A CA 1
ATOM 751 C C . SER A 1 97 ? -1.552 -2.878 -12.148 1.00 97.62 97 SER A C 1
ATOM 753 O O . SER A 1 97 ? -1.413 -4.024 -11.732 1.00 97.62 97 SER A O 1
ATOM 755 N N . PRO A 1 98 ? -1.161 -2.549 -13.397 1.00 96.12 98 PRO A N 1
ATOM 756 C CA . PRO A 1 98 ? -0.671 -3.547 -14.354 1.00 96.12 98 PRO A CA 1
ATOM 757 C C . PRO A 1 98 ? 0.709 -4.126 -13.990 1.00 96.12 98 PRO A C 1
ATOM 759 O O . PRO A 1 98 ? 1.244 -4.959 -14.717 1.00 96.12 98 PRO A O 1
ATOM 762 N N . LEU A 1 99 ? 1.336 -3.646 -12.911 1.00 95.94 99 LEU A N 1
ATOM 763 C CA . LEU A 1 99 ? 2.646 -4.113 -12.463 1.00 95.94 99 LEU A CA 1
ATOM 764 C C . LEU A 1 99 ? 2.558 -5.432 -11.684 1.00 95.94 99 LEU A C 1
ATOM 766 O O . LEU A 1 99 ? 3.552 -6.163 -11.623 1.00 95.94 99 LEU A O 1
ATOM 770 N N . PHE A 1 100 ? 1.403 -5.740 -11.087 1.00 96.50 100 PHE A N 1
ATOM 771 C CA . PHE A 1 100 ? 1.219 -6.893 -10.211 1.00 96.50 100 PHE A CA 1
ATOM 772 C C . PHE A 1 100 ? 0.236 -7.894 -10.808 1.00 96.50 100 PHE A C 1
ATOM 774 O O . PHE A 1 100 ? -0.691 -7.540 -11.521 1.00 96.50 100 PHE A O 1
ATOM 781 N N . ASN A 1 101 ? 0.446 -9.170 -10.499 1.00 94.62 101 ASN A N 1
ATOM 782 C CA . ASN A 1 101 ? -0.427 -10.250 -10.945 1.00 94.62 101 ASN A CA 1
ATOM 783 C C . ASN A 1 101 ? -1.555 -10.481 -9.929 1.00 94.62 101 ASN A C 1
ATOM 785 O O . ASN A 1 101 ? -1.553 -11.482 -9.208 1.00 94.62 101 ASN A O 1
ATOM 789 N N . ALA A 1 102 ? -2.468 -9.523 -9.830 1.00 91.88 102 ALA A N 1
ATOM 790 C CA . ALA A 1 102 ? -3.667 -9.592 -9.005 1.00 91.88 102 ALA A CA 1
ATOM 791 C C . ALA A 1 102 ? -4.756 -8.736 -9.659 1.00 91.88 102 ALA A C 1
ATOM 793 O O . ALA A 1 102 ? -4.449 -7.676 -10.188 1.00 91.88 102 ALA A O 1
ATOM 794 N N . GLY A 1 103 ? -6.015 -9.168 -9.614 1.00 90.94 103 GLY A N 1
ATOM 795 C CA . GLY A 1 103 ? -7.103 -8.398 -10.215 1.00 90.94 103 GLY A CA 1
ATOM 796 C C . GLY A 1 103 ? -7.093 -8.433 -11.747 1.00 90.94 103 GLY A C 1
ATOM 797 O O . GLY A 1 103 ? -7.364 -9.488 -12.323 1.00 90.94 103 GLY A O 1
ATOM 798 N N . LYS A 1 104 ? -6.891 -7.269 -12.378 1.00 60.81 104 LYS A N 1
ATOM 799 C CA . LYS A 1 104 ? -7.091 -7.050 -13.825 1.00 60.81 104 LYS A CA 1
ATOM 800 C C . LYS A 1 104 ? -6.051 -7.707 -14.726 1.00 60.81 104 LYS A C 1
ATOM 802 O O . LYS A 1 104 ? -4.845 -7.624 -14.419 1.00 60.81 104 LYS A O 1
#

Radius of gyration: 28.71 Å; chains: 1; bounding box: 62×41×74 Å

pLDDT: mean 85.45, std 16.63, rang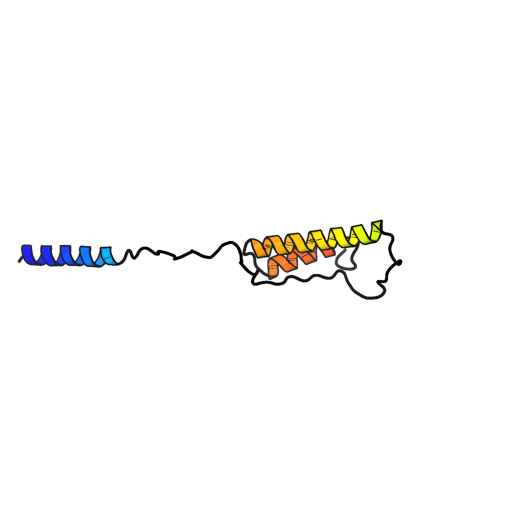e [44.12, 98.75]